Protein AF-A0AAN7DFC3-F1 (afdb_monomer)

Secondary structure (DSSP, 8-state):
---------HHHHHHHHHHHHSPPHHHHHHHHHHHHHT--PPTT--HHHHHHHHHHHHHHTT---HHHHHHHHHHHS-HHHHHHHHHHHHHHTT---TT-SS---

Organism: NCBI:txid708070

Structure (mmCIF, N/CA/C/O backbone):
data_AF-A0AAN7DFC3-F1
#
_entry.id   AF-A0AAN7DFC3-F1
#
loop_
_atom_site.group_PDB
_atom_site.id
_atom_site.type_symbol
_atom_site.label_atom_id
_atom_site.label_alt_id
_atom_site.label_comp_id
_atom_site.label_asym_id
_atom_site.label_entity_id
_atom_site.label_seq_id
_atom_site.pdbx_PDB_ins_code
_atom_site.Cartn_x
_atom_site.Cartn_y
_atom_site.Cartn_z
_atom_site.occupancy
_atom_site.B_iso_or_equiv
_atom_site.auth_seq_id
_atom_site.auth_comp_id
_atom_site.auth_asym_id
_atom_site.auth_atom_id
_atom_site.pdbx_PDB_model_num
ATOM 1 N N . MET A 1 1 ? 34.385 -7.693 -45.971 1.00 35.72 1 MET A N 1
ATOM 2 C CA . MET A 1 1 ? 34.544 -8.301 -44.632 1.00 35.72 1 MET A CA 1
ATOM 3 C C . MET A 1 1 ? 33.182 -8.351 -43.965 1.00 35.72 1 MET A C 1
ATOM 5 O O . MET A 1 1 ? 32.409 -7.416 -44.103 1.00 35.72 1 MET A 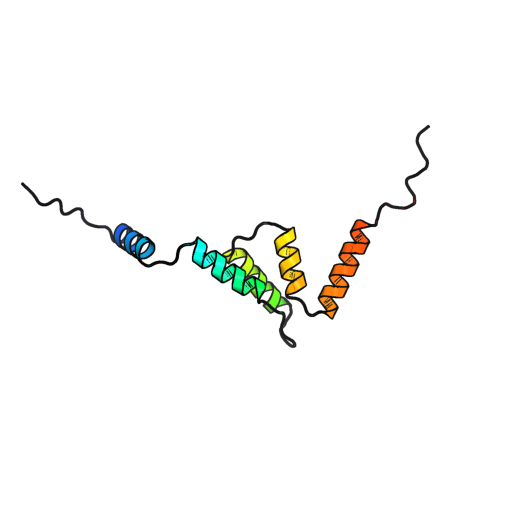O 1
ATOM 9 N N . VAL A 1 2 ? 32.885 -9.503 -43.374 1.00 39.00 2 VAL A N 1
ATOM 10 C CA . VAL A 1 2 ? 31.568 -10.006 -42.963 1.00 39.00 2 VAL A CA 1
ATOM 11 C C . VAL A 1 2 ? 30.851 -9.052 -42.003 1.00 39.00 2 VAL A C 1
ATOM 13 O O . VAL A 1 2 ? 31.413 -8.656 -40.982 1.00 39.00 2 VAL A O 1
ATOM 16 N N . ALA A 1 3 ? 29.600 -8.706 -42.323 1.00 44.16 3 ALA A N 1
ATOM 17 C CA . ALA A 1 3 ? 28.697 -8.031 -41.403 1.00 44.16 3 ALA A CA 1
ATOM 18 C C . ALA A 1 3 ? 28.549 -8.900 -40.147 1.00 44.16 3 ALA A C 1
ATOM 20 O O . ALA A 1 3 ? 28.068 -10.031 -40.228 1.00 44.16 3 ALA A O 1
ATOM 21 N N . LYS A 1 4 ? 28.997 -8.397 -38.991 1.00 49.84 4 LYS A N 1
ATOM 22 C CA . LYS A 1 4 ? 28.788 -9.042 -37.691 1.00 49.84 4 LYS A CA 1
ATOM 23 C C . LYS A 1 4 ? 27.288 -9.040 -37.379 1.00 49.84 4 LYS A C 1
ATOM 25 O O . LYS A 1 4 ? 26.800 -8.176 -36.660 1.00 49.84 4 LYS A O 1
ATOM 30 N N . GLN A 1 5 ? 26.549 -10.004 -37.921 1.00 55.53 5 GLN A N 1
ATOM 31 C CA . GLN A 1 5 ? 25.241 -10.387 -37.403 1.00 55.53 5 GLN A CA 1
ATOM 32 C C . GLN A 1 5 ? 25.474 -11.092 -36.066 1.00 55.53 5 GLN A C 1
ATOM 34 O O . GLN A 1 5 ? 25.510 -12.317 -35.977 1.00 55.53 5 GLN A O 1
ATOM 39 N N . GLY A 1 6 ? 25.685 -10.300 -35.012 1.00 60.34 6 GLY A N 1
ATOM 40 C CA . GLY A 1 6 ? 25.461 -10.787 -33.660 1.00 60.34 6 GLY A CA 1
ATOM 41 C C . GLY A 1 6 ? 23.997 -11.202 -33.589 1.00 60.34 6 GLY A C 1
ATOM 42 O O . GLY A 1 6 ? 23.119 -10.364 -33.792 1.00 60.34 6 GLY A O 1
ATOM 43 N N . ARG A 1 7 ? 23.727 -12.499 -33.406 1.00 65.88 7 ARG A N 1
ATOM 44 C CA . ARG A 1 7 ? 22.374 -13.007 -33.159 1.00 65.88 7 ARG A CA 1
ATOM 45 C C . ARG A 1 7 ? 21.866 -12.338 -31.889 1.00 65.88 7 ARG A C 1
ATOM 47 O O . ARG A 1 7 ? 22.196 -12.786 -30.799 1.00 65.88 7 ARG A O 1
ATOM 54 N N . LEU A 1 8 ? 21.104 -11.262 -32.053 1.00 72.44 8 LEU A N 1
ATOM 55 C CA . LEU A 1 8 ? 20.453 -10.572 -30.955 1.00 72.44 8 LEU A CA 1
ATOM 56 C C . LEU A 1 8 ? 19.519 -11.583 -30.290 1.00 72.44 8 LEU A C 1
ATOM 58 O O . LEU A 1 8 ? 18.575 -12.080 -30.910 1.00 72.44 8 LEU A O 1
ATOM 62 N N . THR A 1 9 ? 19.847 -11.977 -29.067 1.00 84.50 9 THR A N 1
ATOM 63 C CA . THR A 1 9 ? 19.073 -12.986 -28.353 1.00 84.50 9 THR A CA 1
ATOM 64 C C . THR A 1 9 ? 17.740 -12.388 -27.915 1.00 84.50 9 THR A C 1
ATOM 66 O O . THR A 1 9 ? 17.604 -11.185 -27.683 1.00 84.50 9 THR A O 1
ATOM 69 N N . TRP A 1 10 ? 16.725 -13.237 -27.760 1.00 79.12 10 TRP A N 1
ATOM 70 C CA . TRP A 1 10 ? 15.411 -12.797 -27.284 1.00 79.12 10 TRP A CA 1
ATOM 71 C C . TRP A 1 10 ? 15.476 -12.124 -25.901 1.00 79.12 10 TRP A C 1
ATOM 73 O O . TRP A 1 10 ? 14.686 -11.229 -25.607 1.00 79.12 10 TRP A O 1
ATOM 83 N N . SER A 1 11 ? 16.447 -12.517 -25.069 1.00 81.81 11 SER A N 1
ATOM 84 C CA . SER A 1 11 ? 16.718 -11.875 -23.781 1.00 81.81 11 SER A CA 1
ATOM 85 C C . SER A 1 11 ? 17.246 -10.450 -23.957 1.00 81.81 11 SER A C 1
ATOM 87 O O . SER A 1 11 ? 16.725 -9.531 -23.335 1.00 81.81 11 SER A O 1
ATOM 89 N N . GLU A 1 12 ? 18.233 -10.243 -24.833 1.00 81.81 12 GLU A N 1
ATOM 90 C CA . GLU A 1 12 ? 18.798 -8.914 -25.108 1.00 81.81 12 GLU A CA 1
ATOM 91 C C . GLU A 1 12 ? 17.761 -7.972 -25.722 1.00 81.81 12 GLU A C 1
ATOM 93 O O . GLU A 1 12 ? 17.694 -6.805 -25.341 1.00 81.81 12 GLU A O 1
ATOM 98 N N . PHE A 1 13 ? 16.900 -8.483 -26.610 1.00 81.69 13 PHE A N 1
ATOM 99 C CA . PHE A 1 13 ? 15.775 -7.720 -27.147 1.00 81.69 13 PHE A CA 1
ATOM 100 C C . PHE A 1 13 ? 14.815 -7.267 -26.043 1.00 81.69 13 PHE A C 1
ATOM 102 O O . PHE A 1 13 ? 14.503 -6.080 -25.956 1.00 81.69 13 PHE A O 1
ATOM 109 N N . ARG A 1 14 ? 14.369 -8.186 -25.170 1.00 80.38 14 ARG A N 1
ATOM 110 C CA . ARG A 1 14 ? 13.472 -7.833 -24.058 1.00 80.38 14 ARG A CA 1
ATOM 111 C C . ARG A 1 14 ? 14.107 -6.806 -23.131 1.00 80.38 14 ARG A C 1
ATOM 113 O O . ARG A 1 14 ? 13.450 -5.825 -22.800 1.00 80.38 14 ARG A O 1
ATOM 120 N N . THR A 1 15 ? 15.370 -6.992 -22.754 1.00 79.88 15 THR A N 1
ATOM 121 C CA . THR A 1 15 ? 16.094 -6.037 -21.907 1.00 79.88 15 THR A CA 1
ATOM 122 C C . THR A 1 15 ? 16.207 -4.671 -22.581 1.00 79.88 15 THR A C 1
ATOM 124 O O . THR A 1 15 ? 15.961 -3.657 -21.938 1.00 79.88 15 THR A O 1
ATOM 127 N N . ALA A 1 16 ? 16.503 -4.616 -23.883 1.00 81.75 16 ALA A N 1
ATOM 128 C CA . ALA A 1 16 ? 16.570 -3.360 -24.627 1.00 81.75 16 ALA A CA 1
ATOM 129 C C . ALA A 1 16 ? 15.206 -2.654 -24.714 1.00 81.75 16 ALA A C 1
ATOM 131 O O . ALA A 1 16 ? 15.139 -1.434 -24.580 1.00 81.75 16 ALA A O 1
ATOM 132 N N . VAL A 1 17 ? 14.114 -3.403 -24.898 1.00 79.38 17 VAL A N 1
ATOM 133 C CA . VAL A 1 17 ? 12.749 -2.855 -24.917 1.00 79.38 17 VAL A CA 1
ATOM 134 C C . VAL A 1 17 ? 12.336 -2.350 -23.533 1.00 79.38 17 VAL A C 1
ATOM 136 O O . VAL A 1 17 ? 11.822 -1.240 -23.434 1.00 79.38 17 VAL A O 1
ATOM 139 N N . ILE A 1 18 ? 12.604 -3.108 -22.465 1.00 77.44 18 ILE A N 1
ATOM 140 C CA . ILE A 1 18 ? 12.326 -2.690 -21.081 1.00 77.44 18 ILE A CA 1
ATOM 141 C C . ILE A 1 18 ? 13.165 -1.465 -20.708 1.00 77.44 18 ILE A C 1
ATOM 143 O O . ILE A 1 18 ? 12.635 -0.526 -20.136 1.00 77.44 18 ILE A O 1
ATOM 147 N N . ASN A 1 19 ? 14.440 -1.409 -21.083 1.00 76.06 19 ASN A N 1
ATOM 148 C CA . ASN A 1 19 ? 15.277 -0.248 -20.780 1.00 76.06 19 ASN A CA 1
ATOM 149 C C . ASN A 1 19 ? 14.878 1.002 -21.577 1.00 76.06 19 ASN A C 1
ATOM 151 O O . ASN A 1 19 ? 15.070 2.115 -21.099 1.00 76.06 19 ASN A O 1
ATOM 155 N N . LYS A 1 20 ? 14.358 0.835 -22.800 1.00 77.69 20 LYS A N 1
ATOM 156 C CA . LYS A 1 20 ? 13.994 1.957 -23.679 1.00 77.69 20 LYS A CA 1
ATOM 157 C C . LYS A 1 20 ? 12.564 2.463 -23.465 1.00 77.69 20 LYS A C 1
ATOM 159 O O . LYS A 1 20 ? 12.315 3.646 -23.674 1.00 77.69 20 LYS A O 1
ATOM 164 N N . TYR A 1 21 ? 11.638 1.579 -23.097 1.00 74.25 21 TYR A N 1
ATOM 165 C CA . TYR A 1 21 ? 10.202 1.874 -22.997 1.00 74.25 21 TYR A CA 1
ATOM 166 C C . TYR A 1 21 ? 9.560 1.429 -21.680 1.00 74.25 21 TYR A C 1
ATOM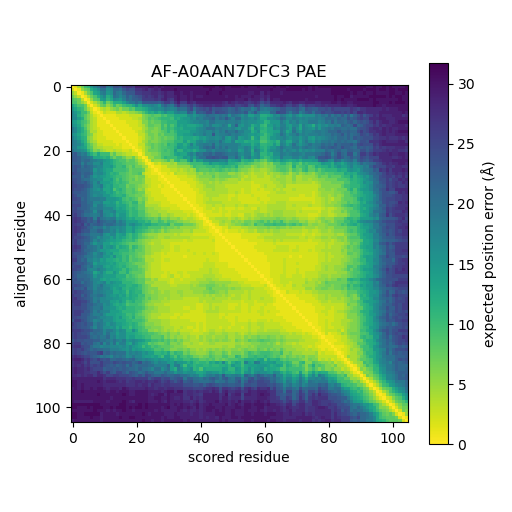 168 O O . TYR A 1 21 ? 8.433 1.826 -21.385 1.00 74.25 21 TYR A O 1
ATOM 176 N N . GLY A 1 22 ? 10.225 0.578 -20.900 1.00 65.62 22 GLY A N 1
ATOM 177 C CA . GLY A 1 22 ? 9.767 0.221 -19.564 1.00 65.62 22 GLY A CA 1
A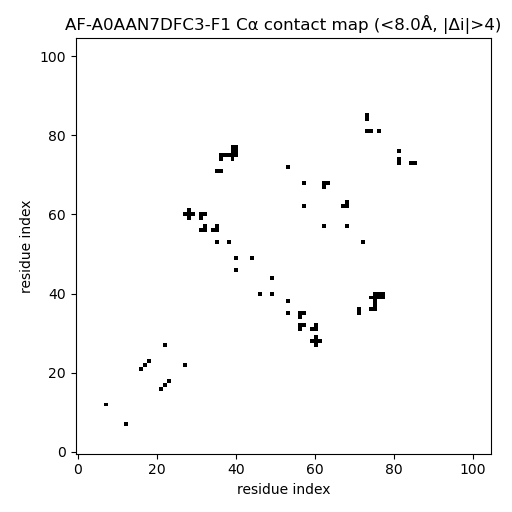TOM 178 C C . GLY A 1 22 ? 9.894 1.421 -18.633 1.00 65.62 22 GLY A C 1
ATOM 179 O O . GLY A 1 22 ? 10.845 2.196 -18.722 1.00 65.62 22 GLY A O 1
ATOM 180 N N . ARG A 1 23 ? 8.917 1.586 -17.736 1.00 65.75 23 ARG A N 1
ATOM 181 C CA . ARG A 1 23 ? 9.039 2.563 -16.648 1.00 65.75 23 ARG A CA 1
ATOM 182 C C . ARG A 1 23 ? 10.258 2.203 -15.808 1.00 65.75 23 ARG A C 1
ATOM 184 O O . ARG A 1 23 ? 10.500 1.017 -15.569 1.00 65.75 23 ARG A O 1
ATOM 191 N N . SER A 1 24 ? 10.997 3.208 -15.350 1.00 72.38 24 SER A N 1
ATOM 192 C CA . SER A 1 24 ? 12.071 2.963 -14.395 1.00 72.38 24 SER A CA 1
ATOM 193 C C . SER A 1 24 ? 11.486 2.244 -13.179 1.00 72.38 24 SER A C 1
ATOM 195 O O . SER A 1 24 ? 10.362 2.527 -12.758 1.00 72.38 24 SER A O 1
ATOM 197 N N . SER A 1 25 ? 12.237 1.319 -12.583 1.00 68.50 25 SER A N 1
ATOM 198 C CA . SER A 1 25 ? 11.851 0.717 -11.300 1.00 68.50 25 SER A CA 1
ATOM 199 C C . SER A 1 25 ? 11.655 1.782 -10.215 1.00 68.50 25 SER A C 1
ATOM 201 O O . SER A 1 25 ? 10.931 1.564 -9.249 1.00 68.50 25 SER A O 1
ATOM 203 N N . ILE A 1 26 ? 12.268 2.955 -10.384 1.00 72.00 26 ILE A N 1
ATOM 204 C CA . ILE A 1 26 ? 12.047 4.138 -9.552 1.00 72.00 26 ILE A CA 1
ATOM 205 C C . ILE A 1 26 ? 10.630 4.681 -9.780 1.00 72.00 26 ILE A C 1
ATOM 207 O O . ILE A 1 26 ? 9.857 4.715 -8.831 1.00 72.00 26 ILE A O 1
ATOM 211 N N . ASP A 1 27 ? 10.241 4.962 -11.029 1.00 78.00 27 ASP A N 1
ATOM 212 C CA . ASP A 1 27 ? 8.897 5.465 -11.364 1.00 78.00 27 ASP A CA 1
ATOM 213 C C . ASP A 1 27 ? 7.786 4.494 -10.937 1.00 78.00 27 ASP A C 1
ATOM 215 O O . ASP A 1 27 ? 6.707 4.907 -10.513 1.00 78.00 27 ASP A O 1
ATOM 219 N N . MET A 1 28 ? 8.029 3.182 -11.053 1.00 80.50 28 MET A N 1
ATOM 220 C CA . MET A 1 28 ? 7.077 2.170 -10.587 1.00 80.50 28 MET A CA 1
ATOM 221 C C . MET A 1 28 ? 6.936 2.191 -9.064 1.00 80.50 28 MET A C 1
ATOM 223 O O . MET A 1 28 ? 5.814 2.164 -8.566 1.00 80.50 28 MET A O 1
ATOM 227 N N . ARG A 1 29 ? 8.048 2.265 -8.323 1.00 83.19 29 ARG A N 1
ATOM 228 C CA . ARG A 1 29 ? 8.018 2.328 -6.854 1.00 83.19 29 ARG A CA 1
ATOM 229 C C . ARG A 1 29 ? 7.383 3.618 -6.354 1.00 83.19 29 ARG A C 1
ATOM 231 O O . ARG A 1 29 ? 6.604 3.559 -5.408 1.00 83.19 29 ARG A O 1
ATOM 238 N N . ASP A 1 30 ? 7.645 4.744 -7.009 1.00 83.50 30 ASP A N 1
ATOM 239 C CA . ASP A 1 30 ? 7.016 6.022 -6.671 1.00 83.50 30 ASP A CA 1
ATOM 240 C C . ASP A 1 30 ? 5.504 5.976 -6.925 1.00 83.50 30 ASP A C 1
ATOM 242 O O . ASP A 1 30 ? 4.724 6.349 -6.050 1.00 83.50 30 ASP A O 1
ATOM 246 N N . ALA A 1 31 ? 5.061 5.396 -8.046 1.00 85.94 31 ALA A N 1
ATOM 247 C CA . ALA A 1 31 ? 3.636 5.201 -8.313 1.00 85.94 31 ALA A CA 1
ATOM 248 C C . ALA A 1 31 ? 2.952 4.290 -7.274 1.00 85.94 31 ALA A C 1
ATOM 250 O O . ALA A 1 31 ? 1.829 4.565 -6.850 1.00 85.94 31 ALA A O 1
ATOM 251 N N . VAL A 1 32 ? 3.614 3.213 -6.841 1.00 88.88 32 VAL A N 1
ATOM 252 C CA . VAL A 1 32 ? 3.084 2.329 -5.789 1.00 88.88 32 VAL A CA 1
ATOM 253 C C . VAL A 1 32 ? 3.073 3.042 -4.435 1.00 88.88 32 VAL A C 1
ATOM 255 O O . VAL A 1 32 ? 2.112 2.903 -3.679 1.00 88.88 32 VAL A O 1
ATOM 258 N N . ARG A 1 33 ? 4.095 3.850 -4.128 1.00 87.75 33 ARG A N 1
ATOM 259 C CA . ARG A 1 33 ? 4.129 4.671 -2.912 1.00 87.75 33 ARG A CA 1
ATOM 260 C C . ARG A 1 33 ? 2.973 5.668 -2.888 1.00 87.75 33 ARG A C 1
ATOM 262 O O . ARG A 1 33 ? 2.302 5.773 -1.865 1.00 87.75 33 ARG A O 1
ATOM 269 N N . GLU A 1 34 ? 2.676 6.328 -4.006 1.00 89.06 34 GLU A N 1
ATOM 270 C CA . GLU A 1 34 ? 1.499 7.197 -4.117 1.00 89.06 34 GLU A CA 1
ATOM 271 C C . GLU A 1 34 ? 0.186 6.438 -3.872 1.00 89.06 34 GLU A C 1
ATOM 273 O O . GLU A 1 34 ? -0.725 6.964 -3.230 1.00 89.06 34 GLU A O 1
ATOM 278 N N . GLN A 1 35 ? 0.071 5.199 -4.360 1.00 89.31 35 GLN A N 1
ATOM 279 C CA . GLN A 1 35 ? -1.105 4.362 -4.104 1.00 89.31 35 GLN A CA 1
ATOM 280 C C . GLN A 1 35 ? -1.222 3.978 -2.628 1.00 89.31 35 GLN A C 1
ATOM 282 O O . GLN A 1 35 ? -2.313 4.058 -2.067 1.00 89.31 35 GLN A O 1
ATOM 287 N N . LEU A 1 36 ? -0.108 3.617 -1.987 1.00 89.56 36 LEU A N 1
ATOM 288 C CA . LEU A 1 36 ? -0.064 3.321 -0.557 1.00 89.56 36 LEU A CA 1
ATOM 289 C C . LEU A 1 36 ? -0.462 4.547 0.279 1.00 89.56 36 LEU A C 1
ATOM 291 O O . LEU A 1 36 ? -1.207 4.424 1.245 1.00 89.56 36 LEU A O 1
ATOM 295 N N . GLU A 1 37 ? -0.025 5.743 -0.118 1.00 87.12 37 GLU A N 1
ATOM 296 C CA . GLU A 1 37 ? -0.343 7.001 0.567 1.00 87.12 37 GLU A CA 1
ATOM 297 C C . GLU A 1 37 ? -1.807 7.423 0.494 1.00 87.12 37 GLU A C 1
ATOM 299 O O . GLU A 1 37 ? -2.265 8.188 1.354 1.00 87.12 37 GLU A O 1
ATOM 304 N N . ARG A 1 38 ? -2.503 6.958 -0.545 1.00 89.62 38 ARG A N 1
ATOM 305 C CA . ARG A 1 38 ? -3.929 7.186 -0.789 1.00 89.62 38 ARG A CA 1
ATOM 306 C C . ARG A 1 38 ? -4.794 6.021 -0.318 1.00 89.62 38 ARG A C 1
ATOM 308 O O . ARG A 1 38 ? -6.015 6.108 -0.435 1.00 89.62 38 ARG A O 1
ATOM 315 N N . LEU A 1 39 ? -4.192 4.940 0.180 1.00 90.75 39 LEU A N 1
ATOM 316 C CA . LEU A 1 39 ? -4.939 3.804 0.689 1.00 90.75 39 LEU A CA 1
ATOM 317 C C . LEU A 1 39 ? -5.738 4.247 1.915 1.00 90.75 39 LEU A C 1
ATOM 319 O O . LEU A 1 39 ? -5.192 4.825 2.852 1.00 90.75 39 LEU A O 1
ATOM 323 N N . VAL A 1 40 ? -7.036 3.964 1.900 1.00 89.81 40 VAL A N 1
ATOM 324 C CA . VAL A 1 40 ? -7.945 4.221 3.014 1.00 89.81 40 VAL A CA 1
ATOM 325 C C . VAL A 1 40 ? -8.806 2.984 3.189 1.00 89.81 40 VAL A C 1
ATOM 327 O O . VAL A 1 40 ? -9.360 2.471 2.216 1.00 89.81 40 VAL A O 1
ATOM 330 N N . HIS A 1 41 ? -8.917 2.512 4.424 1.00 88.94 41 HIS A N 1
ATOM 331 C CA . HIS A 1 41 ? -9.817 1.433 4.793 1.00 88.94 41 HIS A CA 1
ATOM 332 C C . HIS A 1 41 ? -11.263 1.871 4.555 1.00 88.94 41 HIS A C 1
ATOM 334 O O . HIS A 1 41 ? -11.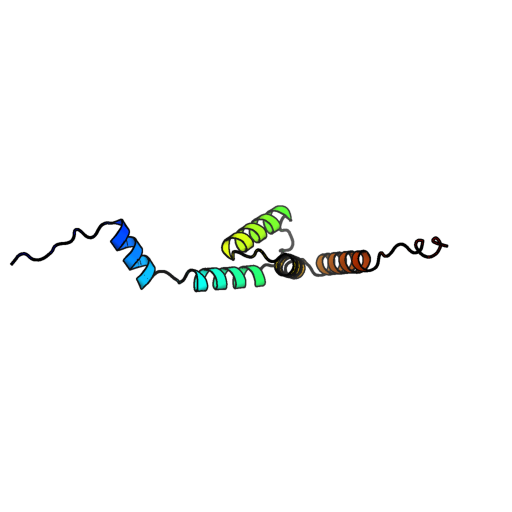751 2.814 5.189 1.00 88.94 41 HIS A O 1
ATOM 340 N N . GLN A 1 42 ? -11.966 1.186 3.655 1.00 86.44 42 GLN A N 1
ATOM 341 C CA . GLN A 1 42 ? -13.333 1.568 3.314 1.00 86.44 42 GLN A CA 1
ATOM 342 C C . GLN A 1 42 ? -14.349 1.037 4.328 1.00 86.44 42 GLN A C 1
ATOM 344 O O . GLN A 1 42 ? -14.191 -0.029 4.922 1.00 86.44 42 GLN A O 1
ATOM 349 N N . GLN A 1 43 ? -15.427 1.791 4.540 1.00 80.12 43 GLN A N 1
ATOM 350 C CA . GLN A 1 43 ? -16.504 1.363 5.425 1.00 80.12 43 GLN A CA 1
ATOM 351 C C . GLN A 1 43 ? -17.220 0.149 4.810 1.00 80.12 43 GLN A C 1
ATOM 353 O O . GLN A 1 43 ? -17.737 0.229 3.699 1.00 80.12 43 GLN A O 1
ATOM 358 N N . GLY A 1 44 ? -17.222 -0.981 5.522 1.00 82.00 44 GLY A N 1
ATOM 359 C CA . GLY A 1 44 ? -17.762 -2.257 5.033 1.00 82.00 44 GLY A CA 1
ATOM 360 C C . GLY A 1 44 ? -16.735 -3.179 4.364 1.00 82.00 44 GLY A C 1
ATOM 361 O O . GLY A 1 44 ? -17.068 -4.323 4.061 1.00 82.00 44 GLY A O 1
ATOM 362 N N . GLU A 1 45 ? -15.491 -2.731 4.175 1.00 88.44 45 GLU A N 1
ATOM 363 C CA . GLU A 1 45 ? -14.384 -3.609 3.793 1.00 88.44 45 GLU A CA 1
ATOM 364 C C . GLU A 1 45 ? -13.988 -4.503 4.975 1.00 88.44 45 GLU A C 1
ATOM 366 O O . GLU A 1 45 ? -13.922 -4.061 6.124 1.00 88.44 45 GLU A O 1
ATOM 371 N N . ALA A 1 46 ? -13.723 -5.783 4.703 1.00 89.62 46 ALA A N 1
ATOM 372 C CA . ALA A 1 46 ? -13.194 -6.671 5.725 1.00 89.62 46 ALA A CA 1
ATOM 373 C C . ALA A 1 46 ? -11.741 -6.289 6.032 1.00 89.62 46 ALA A C 1
ATOM 375 O O . ALA A 1 46 ? -10.910 -6.210 5.128 1.00 89.62 46 ALA A O 1
ATOM 376 N N . PHE A 1 47 ? -11.408 -6.144 7.314 1.00 86.75 47 PHE A N 1
ATOM 377 C CA . PHE A 1 47 ? -10.081 -5.688 7.731 1.00 86.75 47 PHE A CA 1
ATOM 378 C C . PHE A 1 47 ? -8.930 -6.534 7.157 1.00 86.75 47 PHE A C 1
ATOM 380 O O . PHE A 1 47 ? -7.917 -5.988 6.732 1.00 86.75 47 PHE A O 1
ATOM 387 N N . ASN A 1 48 ? -9.102 -7.856 7.060 1.00 90.81 48 ASN A N 1
ATOM 388 C CA . ASN A 1 48 ? -8.095 -8.737 6.455 1.00 90.81 48 ASN A CA 1
ATOM 389 C C . ASN A 1 48 ? -7.825 -8.385 4.984 1.00 90.81 48 ASN A C 1
ATOM 391 O O . ASN A 1 48 ? -6.673 -8.345 4.573 1.00 90.81 48 ASN A O 1
ATOM 395 N N . GLN A 1 49 ? -8.864 -8.047 4.212 1.00 91.69 49 GLN A N 1
ATOM 396 C CA . GLN A 1 49 ? -8.705 -7.645 2.810 1.00 91.69 49 GLN A CA 1
ATOM 397 C C . GLN A 1 49 ? -7.934 -6.327 2.691 1.00 91.69 49 GLN A C 1
ATOM 399 O O . GLN A 1 49 ? -7.096 -6.177 1.802 1.00 91.69 49 GLN A O 1
ATOM 404 N N . PHE A 1 50 ? -8.189 -5.384 3.598 1.00 91.88 50 PHE A N 1
ATOM 405 C CA . PHE A 1 50 ? -7.423 -4.144 3.682 1.00 91.88 50 PHE A CA 1
ATOM 406 C C . PHE A 1 50 ? -5.945 -4.411 4.008 1.00 91.88 50 PHE A C 1
ATOM 408 O O . PHE A 1 50 ? -5.058 -3.881 3.336 1.00 91.88 50 PHE A O 1
ATOM 415 N N . VAL A 1 51 ? -5.669 -5.261 5.004 1.00 91.06 51 VAL A N 1
ATOM 416 C CA . VAL A 1 51 ? -4.299 -5.622 5.400 1.00 91.06 51 VAL A CA 1
ATOM 417 C C . VAL A 1 51 ? -3.558 -6.307 4.253 1.00 91.06 51 VAL A C 1
ATOM 419 O O . VAL A 1 51 ? -2.410 -5.951 3.985 1.00 91.06 51 VAL A O 1
ATOM 422 N N . ASP A 1 52 ? -4.208 -7.221 3.534 1.00 93.44 52 ASP A N 1
ATOM 423 C CA . ASP A 1 52 ? -3.616 -7.898 2.377 1.00 93.44 52 ASP A CA 1
ATOM 424 C C . ASP A 1 52 ? -3.223 -6.893 1.282 1.00 93.44 52 ASP A C 1
ATOM 426 O O . ASP A 1 52 ? -2.094 -6.921 0.783 1.00 93.44 52 ASP A O 1
ATOM 430 N N . LYS A 1 53 ? -4.111 -5.940 0.955 1.00 92.56 53 LYS A N 1
ATOM 431 C CA . LYS A 1 53 ? -3.823 -4.858 -0.007 1.00 92.56 53 LYS A CA 1
ATOM 432 C C . LYS A 1 53 ? -2.658 -3.985 0.453 1.00 92.56 53 LYS A C 1
ATOM 434 O O . LYS A 1 53 ? -1.765 -3.676 -0.337 1.00 92.56 53 LYS A O 1
ATOM 439 N N . PHE A 1 54 ? -2.640 -3.610 1.731 1.00 92.94 54 PHE A N 1
ATOM 440 C CA . PHE A 1 54 ? -1.562 -2.813 2.310 1.00 92.94 54 PHE A CA 1
ATOM 441 C C . PHE A 1 54 ? -0.212 -3.540 2.222 1.00 92.94 54 PHE A C 1
ATOM 443 O O . PHE A 1 54 ? 0.782 -2.947 1.801 1.00 92.94 54 PHE A O 1
ATOM 450 N N . GLN A 1 55 ? -0.164 -4.833 2.559 1.00 91.00 55 GLN A N 1
ATOM 451 C CA . GLN A 1 55 ? 1.060 -5.635 2.473 1.00 91.00 55 GLN A CA 1
ATOM 452 C C . GLN A 1 55 ? 1.553 -5.790 1.032 1.00 91.00 55 GLN A C 1
ATOM 454 O O . GLN A 1 55 ? 2.753 -5.669 0.780 1.00 91.00 55 GLN A O 1
ATOM 459 N N . GLN A 1 56 ? 0.647 -6.011 0.077 1.00 92.69 56 GLN A N 1
ATOM 460 C CA . GLN A 1 56 ? 1.000 -6.084 -1.341 1.00 92.69 56 GLN A CA 1
ATOM 461 C C . GLN A 1 56 ? 1.644 -4.783 -1.833 1.00 92.69 56 GLN A C 1
ATOM 463 O O . GLN A 1 56 ? 2.716 -4.826 -2.440 1.00 92.69 56 GLN A O 1
ATOM 468 N N . LEU A 1 57 ? 1.041 -3.632 -1.519 1.00 91.31 57 LEU A N 1
ATOM 469 C CA . LEU A 1 57 ? 1.572 -2.319 -1.894 1.00 91.31 57 LEU A CA 1
ATOM 470 C C . LEU A 1 57 ? 2.907 -2.018 -1.198 1.00 91.31 57 LEU A C 1
ATOM 472 O O . LEU A 1 57 ? 3.841 -1.549 -1.844 1.00 91.31 57 LEU A O 1
ATOM 476 N N . ARG A 1 58 ? 3.047 -2.351 0.092 1.00 90.50 58 ARG A N 1
ATOM 477 C CA . ARG A 1 58 ? 4.320 -2.229 0.823 1.00 90.50 58 ARG A CA 1
ATOM 478 C C . ARG A 1 58 ? 5.439 -3.007 0.129 1.00 90.50 58 ARG A C 1
ATOM 480 O O . ARG A 1 58 ? 6.528 -2.466 -0.053 1.00 90.50 58 ARG A O 1
ATOM 487 N N . ASN A 1 59 ? 5.174 -4.260 -0.242 1.00 90.31 59 ASN A N 1
ATOM 488 C CA . ASN A 1 59 ? 6.164 -5.129 -0.876 1.00 90.31 59 ASN A CA 1
ATOM 489 C C . ASN A 1 59 ? 6.574 -4.596 -2.253 1.00 90.31 59 ASN A C 1
ATOM 491 O O . ASN A 1 59 ? 7.756 -4.591 -2.578 1.00 90.31 59 ASN A O 1
ATOM 495 N N . GLN A 1 60 ? 5.617 -4.095 -3.035 1.00 88.38 60 GLN A N 1
ATOM 496 C CA . GLN A 1 60 ? 5.879 -3.497 -4.346 1.00 88.38 60 GLN A CA 1
ATOM 497 C C . GLN A 1 60 ? 6.626 -2.153 -4.260 1.00 88.38 60 GLN A C 1
ATOM 499 O O . GLN A 1 60 ? 7.417 -1.840 -5.145 1.00 88.38 60 GLN A O 1
ATOM 504 N N . ALA A 1 61 ? 6.410 -1.373 -3.196 1.00 87.56 61 ALA A N 1
ATOM 505 C CA . ALA A 1 61 ? 7.142 -0.133 -2.927 1.00 87.56 61 ALA A CA 1
ATOM 506 C C . ALA A 1 61 ? 8.498 -0.361 -2.230 1.00 87.56 61 ALA A C 1
ATOM 508 O O . ALA A 1 61 ? 9.220 0.605 -1.981 1.00 87.56 61 ALA A O 1
ATOM 509 N N . GLU A 1 62 ? 8.834 -1.615 -1.898 1.00 87.25 62 GLU A N 1
ATOM 510 C CA . GLU A 1 62 ? 10.056 -2.021 -1.190 1.00 87.25 62 GLU A CA 1
ATOM 511 C C . GLU A 1 62 ? 10.283 -1.273 0.140 1.00 87.25 62 GLU A C 1
ATOM 513 O O . GLU A 1 62 ? 11.416 -0.995 0.538 1.00 87.25 62 GLU A O 1
ATOM 518 N N . ILE A 1 63 ? 9.206 -0.934 0.859 1.00 86.06 63 ILE A N 1
ATOM 519 C CA . ILE A 1 63 ? 9.308 -0.188 2.121 1.00 86.06 63 ILE A CA 1
ATOM 520 C C . ILE A 1 63 ? 9.679 -1.148 3.257 1.00 86.06 63 ILE A C 1
ATOM 522 O O . ILE A 1 63 ? 8.892 -2.014 3.658 1.00 86.06 63 ILE A O 1
ATOM 526 N N . GLN A 1 64 ? 10.886 -0.962 3.790 1.00 87.25 64 GLN A N 1
ATOM 527 C CA . GLN A 1 64 ? 11.421 -1.739 4.914 1.00 87.25 64 GLN A CA 1
ATOM 528 C C . GLN A 1 64 ? 11.436 -0.962 6.234 1.00 87.25 64 GLN A 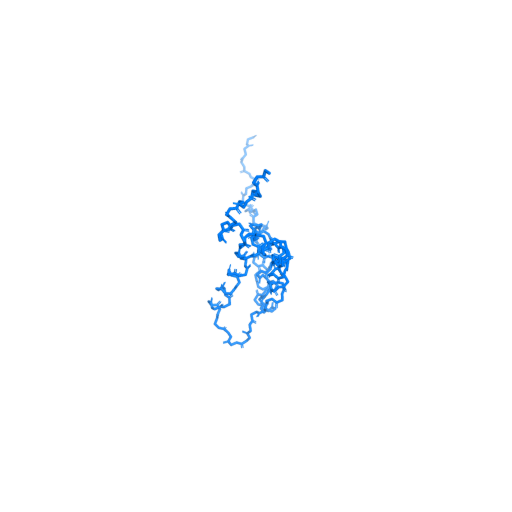C 1
ATOM 530 O O . GLN A 1 64 ? 11.464 -1.587 7.289 1.00 87.25 64 GLN A O 1
ATOM 535 N N . ASP A 1 65 ? 11.390 0.371 6.179 1.00 87.69 65 ASP A N 1
ATOM 536 C CA . ASP A 1 65 ? 11.419 1.228 7.364 1.00 87.69 65 ASP A CA 1
ATOM 537 C C . ASP A 1 65 ? 10.138 1.077 8.197 1.00 87.69 65 ASP A C 1
ATOM 539 O O . ASP A 1 65 ? 9.029 1.328 7.715 1.00 87.69 65 ASP A O 1
ATOM 543 N N . GLU A 1 66 ? 10.301 0.637 9.443 1.00 85.06 66 GLU A N 1
ATOM 544 C CA . GLU A 1 66 ? 9.193 0.291 10.335 1.00 85.06 66 GLU A CA 1
ATOM 545 C C . GLU A 1 66 ? 8.352 1.517 10.710 1.00 85.06 66 GLU A C 1
ATOM 547 O O . GLU A 1 66 ? 7.121 1.457 10.663 1.00 85.06 66 GLU A O 1
ATOM 552 N N . ASP A 1 67 ? 8.993 2.659 10.969 1.00 84.38 67 ASP A N 1
ATOM 553 C CA . ASP A 1 67 ? 8.307 3.910 11.301 1.00 84.38 67 ASP A CA 1
ATOM 554 C C . ASP A 1 67 ? 7.449 4.418 10.132 1.00 84.38 67 ASP A C 1
ATOM 556 O O . ASP A 1 67 ? 6.314 4.872 10.328 1.00 84.38 67 ASP A O 1
ATOM 560 N N . CYS A 1 68 ? 7.947 4.302 8.899 1.00 85.12 68 CYS A N 1
ATOM 561 C CA . CYS A 1 68 ? 7.191 4.618 7.691 1.00 85.12 68 CYS A CA 1
ATOM 562 C C . CYS A 1 68 ? 5.984 3.692 7.537 1.00 85.12 68 CYS A C 1
ATOM 564 O O . CYS A 1 68 ? 4.878 4.166 7.271 1.00 85.12 68 CYS A O 1
ATOM 566 N N . ILE A 1 69 ? 6.166 2.385 7.745 1.00 88.81 69 ILE A N 1
ATOM 567 C CA . ILE A 1 69 ? 5.084 1.396 7.651 1.00 88.81 69 ILE A CA 1
ATOM 568 C C . ILE A 1 69 ? 3.978 1.715 8.659 1.00 88.81 69 ILE A C 1
ATOM 570 O O . ILE A 1 69 ? 2.807 1.787 8.281 1.00 88.81 69 ILE A O 1
ATOM 574 N N . VAL A 1 70 ? 4.339 1.953 9.922 1.00 87.88 70 VAL A N 1
ATOM 575 C CA . VAL A 1 70 ? 3.379 2.292 10.982 1.00 87.88 70 VAL A CA 1
ATOM 576 C C . VAL A 1 70 ? 2.657 3.598 10.656 1.00 87.88 70 VAL A C 1
ATOM 578 O O . VAL A 1 70 ? 1.434 3.677 10.787 1.00 87.88 70 VAL A O 1
ATOM 581 N N . ARG A 1 71 ? 3.379 4.616 10.172 1.00 88.38 71 ARG A N 1
ATOM 582 C CA . ARG A 1 71 ? 2.782 5.895 9.767 1.00 88.38 71 ARG A CA 1
ATOM 583 C C . ARG A 1 71 ? 1.764 5.721 8.639 1.00 88.38 71 ARG A C 1
ATOM 585 O O . ARG A 1 71 ? 0.673 6.285 8.733 1.00 88.38 71 ARG A O 1
ATOM 592 N N . TYR A 1 72 ? 2.097 4.957 7.598 1.00 89.31 72 TYR A N 1
ATOM 593 C CA . TYR A 1 72 ? 1.185 4.699 6.481 1.00 89.31 72 TYR A CA 1
ATOM 594 C C . TYR A 1 72 ? -0.039 3.900 6.922 1.00 89.31 72 TYR A C 1
ATOM 596 O O . TYR A 1 72 ? -1.156 4.253 6.551 1.00 89.31 72 TYR A O 1
ATOM 604 N N . LEU A 1 73 ? 0.152 2.892 7.775 1.00 89.12 73 LEU A N 1
ATOM 605 C CA . LEU A 1 73 ? -0.947 2.099 8.311 1.00 89.12 73 LEU A CA 1
ATOM 606 C C . LEU A 1 73 ? -1.919 2.971 9.115 1.00 89.12 73 LEU A C 1
ATOM 608 O O . LEU A 1 73 ? -3.110 2.970 8.831 1.00 89.12 73 LEU A O 1
ATOM 612 N N . ILE A 1 74 ? -1.421 3.770 10.066 1.00 88.38 74 ILE A N 1
ATOM 613 C CA . ILE A 1 74 ? -2.266 4.647 10.896 1.00 88.38 74 ILE A CA 1
ATOM 614 C C . ILE A 1 74 ? -3.020 5.668 10.039 1.00 88.38 74 ILE A C 1
ATOM 616 O O . ILE A 1 74 ? -4.177 5.962 10.327 1.00 88.38 74 ILE A O 1
ATOM 620 N N . LYS A 1 75 ? -2.383 6.214 8.996 1.00 88.81 75 LYS A N 1
ATOM 621 C CA . LYS A 1 75 ? -3.013 7.180 8.083 1.00 88.81 75 LYS A CA 1
ATOM 622 C C . LYS A 1 75 ? -4.142 6.554 7.257 1.00 88.81 75 LYS A C 1
ATOM 624 O O . LYS A 1 75 ? -5.099 7.247 6.934 1.00 88.81 75 LYS A O 1
ATOM 629 N N . ALA A 1 76 ? -4.019 5.273 6.921 1.00 89.62 76 ALA A N 1
ATOM 630 C CA . ALA A 1 76 ? -4.996 4.545 6.123 1.00 89.62 76 ALA A CA 1
ATOM 631 C C . ALA A 1 76 ? -6.203 4.043 6.940 1.00 89.62 76 ALA A C 1
ATOM 633 O O . ALA A 1 76 ? -7.220 3.667 6.359 1.00 89.62 76 ALA A O 1
ATOM 634 N N . LEU A 1 77 ? -6.112 4.025 8.274 1.00 88.56 77 LEU A N 1
ATOM 635 C CA . LEU A 1 77 ? -7.214 3.620 9.147 1.00 88.56 77 LEU A CA 1
ATOM 636 C C . LEU A 1 77 ? -8.286 4.719 9.278 1.00 88.56 77 LEU A C 1
ATOM 638 O O . LEU A 1 77 ? -7.970 5.906 9.184 1.00 88.56 77 LEU A O 1
ATOM 642 N N . PRO A 1 78 ? -9.545 4.348 9.582 1.00 85.88 78 PRO A N 1
ATOM 643 C CA . PRO A 1 78 ? -10.572 5.304 9.983 1.00 85.88 78 PRO A CA 1
ATOM 644 C C . PRO A 1 78 ? -10.131 6.092 11.220 1.00 85.88 78 PRO A C 1
ATOM 646 O O . PRO A 1 78 ? -9.441 5.554 12.090 1.00 85.88 78 PRO A O 1
ATOM 649 N N . GLU A 1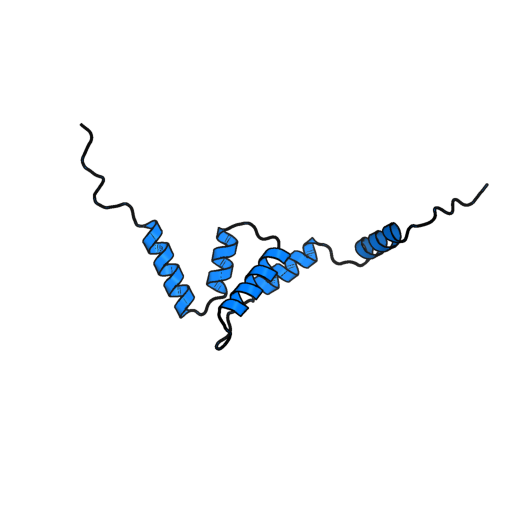 79 ? -10.566 7.347 11.326 1.00 82.50 79 GLU A N 1
ATOM 650 C CA . GLU A 1 79 ? -10.107 8.287 12.356 1.00 82.50 79 GLU A CA 1
ATOM 651 C C . GLU A 1 79 ? -10.248 7.742 13.787 1.00 82.50 79 GLU A C 1
ATOM 653 O O . GLU A 1 79 ? -9.323 7.868 14.589 1.00 82.50 79 GLU A O 1
ATOM 658 N N . GLU A 1 80 ? -11.359 7.070 14.094 1.00 81.06 80 GLU A N 1
ATOM 659 C CA . GLU A 1 80 ? -11.606 6.466 15.409 1.00 81.06 80 GLU A CA 1
ATOM 660 C C . GLU A 1 80 ? -10.537 5.427 15.782 1.00 81.06 80 GLU A C 1
ATOM 662 O O . GLU A 1 80 ? -9.967 5.471 16.877 1.00 81.06 80 GLU A O 1
ATOM 667 N N . LEU A 1 81 ? -10.207 4.531 14.846 1.00 82.19 81 LEU A N 1
ATOM 668 C CA . LEU A 1 81 ? -9.186 3.502 15.042 1.00 82.19 81 LEU A CA 1
ATOM 669 C C . LEU A 1 81 ? -7.787 4.117 15.071 1.00 82.19 81 LEU A C 1
ATOM 671 O O . LEU A 1 81 ? -6.992 3.791 15.950 1.00 82.19 81 LEU A O 1
ATOM 675 N N . ALA A 1 82 ? -7.502 5.063 14.173 1.00 84.31 82 ALA A N 1
ATOM 676 C CA . ALA A 1 82 ? -6.229 5.772 14.140 1.00 84.31 82 ALA A CA 1
ATOM 677 C C . ALA A 1 82 ? -5.953 6.507 15.464 1.00 84.31 82 ALA A C 1
ATOM 679 O O . ALA A 1 82 ? -4.831 6.475 15.976 1.00 84.31 82 ALA A O 1
ATOM 680 N N . ASN A 1 83 ? -6.971 7.145 16.045 1.00 81.81 83 ASN A N 1
ATOM 681 C CA . ASN A 1 83 ? -6.868 7.848 17.320 1.00 81.81 83 ASN A CA 1
ATOM 682 C C . ASN A 1 83 ? -6.648 6.881 18.487 1.00 81.81 83 ASN A C 1
ATOM 684 O O . ASN A 1 83 ? -5.777 7.134 19.323 1.00 81.81 83 ASN A O 1
ATOM 688 N N . TYR A 1 84 ? -7.348 5.744 18.506 1.00 80.44 84 TYR A N 1
ATOM 689 C CA . TYR A 1 84 ? -7.114 4.692 19.496 1.00 80.44 84 TYR A CA 1
ATOM 690 C C . TYR A 1 84 ? -5.676 4.150 19.430 1.00 80.44 84 TYR A C 1
ATOM 692 O O . TYR A 1 84 ? -4.983 4.068 20.449 1.00 80.44 84 TYR A O 1
ATOM 700 N N . THR A 1 85 ? -5.175 3.851 18.227 1.00 78.44 85 THR A N 1
ATOM 701 C CA . THR A 1 85 ? -3.809 3.349 18.035 1.00 78.44 85 THR A CA 1
ATOM 702 C C . THR A 1 85 ? -2.766 4.381 18.466 1.00 78.44 85 THR A C 1
ATOM 704 O O . THR A 1 85 ? -1.868 4.045 19.240 1.00 78.44 85 THR A O 1
ATOM 707 N N . LYS A 1 86 ? -2.909 5.656 18.072 1.00 73.38 86 LYS A N 1
ATOM 708 C CA . LYS A 1 86 ? -2.026 6.749 18.531 1.00 73.38 86 LYS A CA 1
ATOM 709 C C . LYS A 1 86 ? -1.997 6.861 20.056 1.00 73.38 86 LYS A C 1
ATOM 711 O O . LYS A 1 86 ? -0.928 7.046 20.639 1.00 73.38 86 LYS A O 1
ATOM 716 N N . PHE A 1 87 ? -3.154 6.724 20.702 1.00 60.22 87 PHE A N 1
ATOM 717 C CA . PHE A 1 87 ? -3.259 6.764 22.156 1.00 60.22 87 PHE A CA 1
ATOM 718 C C . PHE A 1 87 ? -2.489 5.604 22.801 1.00 60.22 87 PHE A C 1
ATOM 720 O O . PHE A 1 87 ? -1.663 5.827 23.685 1.00 60.22 87 PHE A O 1
ATOM 727 N N . SER A 1 88 ? -2.671 4.378 22.303 1.00 61.84 88 SER A N 1
ATOM 728 C CA . SER A 1 88 ? -1.976 3.190 22.816 1.00 61.84 88 SER A CA 1
ATOM 729 C C . SER A 1 88 ? -0.446 3.280 22.671 1.00 61.84 88 SER A C 1
ATOM 731 O O . SER A 1 88 ? 0.283 3.014 23.630 1.00 61.84 88 SER A O 1
ATOM 733 N N . LEU A 1 89 ? 0.048 3.773 21.531 1.00 62.59 89 LEU A N 1
ATOM 734 C CA . LEU A 1 89 ? 1.479 3.964 21.274 1.00 62.59 89 LEU A CA 1
ATOM 735 C C . LEU A 1 89 ? 2.095 5.015 22.215 1.00 62.59 89 LEU A C 1
ATOM 737 O O . LEU A 1 89 ? 3.171 4.794 22.770 1.00 62.59 89 LEU A O 1
ATOM 741 N N . ASN A 1 90 ? 1.383 6.116 22.477 1.00 58.94 90 ASN A N 1
ATOM 742 C CA . ASN A 1 90 ? 1.819 7.160 23.413 1.00 58.94 90 ASN A CA 1
ATOM 743 C C . ASN A 1 90 ? 1.803 6.691 24.883 1.00 58.94 90 ASN A C 1
ATOM 745 O O . ASN A 1 90 ? 2.582 7.160 25.710 1.00 58.94 90 ASN A O 1
ATOM 749 N N . THR A 1 91 ? 0.926 5.749 25.241 1.00 57.00 91 THR A N 1
ATOM 750 C CA . THR A 1 91 ? 0.924 5.178 26.599 1.00 57.00 91 THR A CA 1
ATOM 751 C C . THR A 1 91 ? 2.057 4.179 26.828 1.00 57.00 91 THR A C 1
ATOM 753 O O . THR A 1 91 ? 2.551 4.085 27.952 1.00 57.00 91 THR A O 1
ATOM 756 N N . ASN A 1 92 ? 2.518 3.478 25.787 1.00 51.34 92 ASN A N 1
ATOM 757 C CA . ASN A 1 92 ? 3.646 2.547 25.887 1.00 51.34 92 ASN A CA 1
ATOM 758 C C . ASN A 1 92 ? 4.996 3.265 26.004 1.00 51.34 92 ASN A C 1
ATOM 760 O O . ASN A 1 92 ? 5.856 2.809 26.754 1.00 51.34 92 ASN A O 1
ATOM 764 N N . SER A 1 93 ? 5.167 4.425 25.364 1.00 52.56 93 SER A N 1
ATOM 765 C CA . SER A 1 93 ? 6.390 5.233 25.499 1.00 52.56 93 SER A CA 1
ATOM 766 C C . SER A 1 93 ? 6.555 5.878 26.884 1.00 52.56 93 SER A C 1
ATOM 768 O O . SER A 1 93 ? 7.660 6.273 27.254 1.00 52.56 93 SER A O 1
ATOM 770 N N . LYS A 1 94 ? 5.482 5.953 27.688 1.00 52.66 94 LYS A N 1
ATOM 771 C CA . LYS A 1 94 ? 5.491 6.538 29.042 1.00 52.66 94 LYS A CA 1
ATOM 772 C C . LYS A 1 94 ? 5.631 5.531 30.185 1.00 52.66 94 LYS A C 1
ATOM 774 O O . LYS A 1 94 ? 5.663 5.940 31.344 1.00 52.66 94 LYS A O 1
ATOM 779 N N . ARG A 1 95 ? 5.759 4.228 29.916 1.00 47.12 95 ARG A N 1
ATOM 780 C CA . ARG A 1 95 ? 5.946 3.226 30.979 1.00 47.12 95 ARG A CA 1
ATOM 781 C C . ARG A 1 95 ? 7.422 3.068 31.355 1.00 47.12 95 ARG A C 1
ATOM 783 O O . ARG A 1 95 ? 8.034 2.045 31.074 1.00 47.12 95 ARG A O 1
ATOM 790 N N . LYS A 1 96 ? 7.976 4.042 32.087 1.00 47.38 96 LYS A N 1
ATOM 791 C CA . LYS A 1 96 ? 8.937 3.690 33.147 1.00 47.38 96 LYS A CA 1
ATOM 792 C C . LYS A 1 96 ? 8.110 3.252 34.362 1.00 47.38 96 LYS A C 1
ATOM 794 O O . LYS A 1 96 ? 7.252 4.025 34.790 1.00 47.38 96 LYS A O 1
ATOM 799 N N . PRO A 1 97 ? 8.301 2.035 34.900 1.00 46.22 97 PRO A N 1
ATOM 800 C CA . PRO A 1 97 ? 7.593 1.621 36.100 1.00 46.22 97 PRO A CA 1
ATOM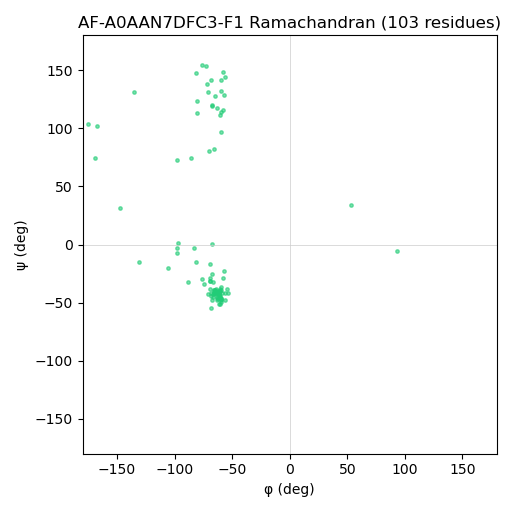 801 C C . PRO A 1 97 ? 7.929 2.584 37.254 1.00 46.22 97 PRO A C 1
ATOM 803 O O . PRO A 1 97 ? 9.112 2.840 37.485 1.00 46.22 97 PRO A O 1
ATOM 806 N N . PRO A 1 98 ? 6.935 3.087 38.007 1.00 48.31 98 PRO A N 1
ATOM 807 C CA . PRO A 1 98 ? 7.153 4.030 39.110 1.00 48.31 98 PRO A CA 1
ATOM 808 C C . PRO A 1 98 ? 7.897 3.426 40.317 1.00 48.31 98 PRO A C 1
ATOM 810 O O . PRO A 1 98 ? 8.139 4.115 41.301 1.00 48.31 98 PRO A O 1
ATOM 813 N N . TRP A 1 99 ? 8.282 2.150 40.257 1.00 50.78 99 TRP A N 1
ATOM 814 C CA . TRP A 1 99 ? 8.837 1.396 41.385 1.00 50.78 99 TRP A CA 1
ATOM 815 C C . TRP A 1 99 ? 10.372 1.318 41.401 1.00 50.78 99 TRP A C 1
ATOM 817 O O . TRP A 1 99 ? 10.939 0.830 42.372 1.00 50.78 99 TRP A O 1
ATOM 827 N N . 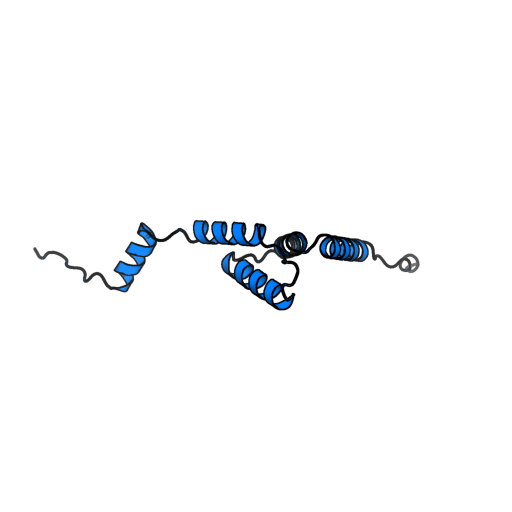ILE A 1 100 ? 11.074 1.780 40.359 1.00 56.22 100 ILE A N 1
ATOM 828 C CA . ILE A 1 100 ? 12.543 1.680 40.291 1.00 56.22 100 ILE A CA 1
ATOM 829 C C . ILE A 1 100 ? 13.175 3.008 40.725 1.00 56.22 100 ILE A C 1
ATOM 831 O O . ILE A 1 100 ? 13.661 3.754 39.885 1.00 56.22 100 ILE A O 1
ATOM 835 N N . TRP A 1 101 ? 13.139 3.327 42.024 1.00 48.84 101 TRP A N 1
ATOM 836 C CA . TRP A 1 101 ? 13.870 4.483 42.591 1.00 48.84 101 TRP A CA 1
ATOM 837 C C . TRP A 1 101 ? 14.366 4.282 44.032 1.00 48.84 101 TRP A C 1
ATOM 839 O O . TRP A 1 101 ? 14.353 5.211 44.822 1.00 48.84 101 TRP A O 1
ATOM 849 N N . TRP A 1 102 ? 14.703 3.053 44.443 1.00 46.38 102 TRP A N 1
ATOM 850 C CA . TRP A 1 102 ? 15.258 2.813 45.782 1.00 46.38 102 TRP A CA 1
ATOM 851 C C . TRP A 1 102 ? 15.820 1.399 45.934 1.00 46.38 102 TRP A C 1
ATOM 853 O O . TRP A 1 102 ? 15.245 0.522 46.569 1.00 46.38 102 TRP A O 1
ATOM 863 N N . SER A 1 103 ? 16.981 1.176 45.329 1.00 45.31 103 SER A N 1
ATOM 864 C CA . SER A 1 103 ? 18.028 0.322 45.899 1.00 45.31 103 SER A CA 1
ATOM 865 C C . SER A 1 103 ? 19.240 0.388 44.994 1.00 45.31 103 SER A C 1
ATOM 867 O O . SER A 1 103 ? 19.247 -0.217 43.929 1.00 45.31 103 SER A O 1
ATOM 869 N N . THR A 1 104 ? 20.256 1.138 45.404 1.00 52.12 104 THR A N 1
ATOM 870 C CA . THR A 1 104 ? 21.601 0.600 45.636 1.00 52.12 104 THR A CA 1
ATOM 871 C C . THR A 1 104 ? 22.386 1.670 46.393 1.00 52.12 104 THR A C 1
ATOM 873 O O . THR A 1 104 ? 22.781 2.668 45.809 1.00 52.12 104 THR A O 1
ATOM 876 N N . ARG A 1 105 ? 22.496 1.408 47.699 1.00 47.31 105 ARG A N 1
ATOM 877 C CA . ARG A 1 105 ? 23.629 1.628 48.610 1.00 47.31 105 ARG A CA 1
ATOM 878 C C . ARG A 1 105 ? 24.320 2.990 48.672 1.00 47.31 105 ARG A C 1
ATOM 880 O O . ARG 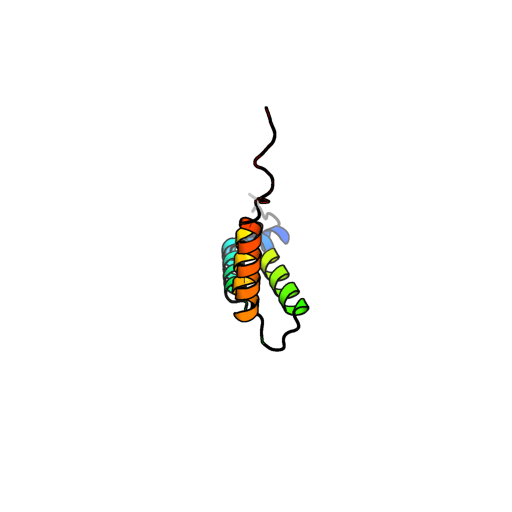A 1 105 ? 25.017 3.354 47.706 1.00 47.31 105 ARG A O 1
#

InterPro domains:
  IPR005162 Retrotransposon-derived protein PEG10, N-terminal capsid-like domain [PF03732] (8-73)

Sequence (105 aa):
MVAKQGRLTWSEFRTAVINKYGRSSIDMRDAVREQLERLVHQQGEAFNQFVDKFQQLRNQAEIQDEDCIVRYLIKALPEELANYTKFSLNTNSKRKPPWIWWSTR

Radius of gyration: 24.64 Å; Cα contacts (8 Å, |Δi|>4): 48; chains: 1; bounding box: 52×21×93 Å

Foldseek 3Di:
DDDPPPVCDPVNVVVVCCVVPNDPLVRQLVVLVVVLQPAADDDPDDVVVSVVSNVVSCVSNVDPDPVVSVVSVLNRYDPVVSVVVVVVVVVVVPDPPPPPDDDDD

Nearest PDB structures (foldseek):
  5tsx-assembly1_H  TM=6.617E-01  e=1.440E+00  Human immunodeficiency virus type 1 (NEW YORK-5 ISOLATE)
  6bht-assembly2_G  TM=6.395E-01  e=1.440E+00  Human immunodeficiency virus type 1 (NEW YORK-5 ISOLATE)
  8cl0-assembly1_E  TM=6.230E-01  e=2.608E+00  Human immunodeficiency virus 1
  4u0c-assembly1_A  TM=5.692E-01  e=2.768E+00  Human immunodeficiency virus type 1 (NEW YORK-5 ISOLATE)

Solvent-accessible surface area (backbone atoms only — not comparable to full-atom values): 6427 Å² total; per-residue (Å²): 133,83,81,83,76,71,79,79,45,75,66,57,51,51,52,52,49,42,72,73,70,42,75,51,73,64,59,51,24,52,54,33,43,55,50,49,74,65,42,62,62,53,93,91,58,55,65,68,61,50,50,51,53,51,52,52,36,38,62,66,38,66,67,77,56,63,70,59,51,53,52,47,51,45,68,18,39,50,67,72,59,28,52,51,51,54,50,54,56,59,54,62,78,63,67,70,72,93,78,82,84,83,84,82,134

Mean predicted aligned error: 13.69 Å

pLDDT: mean 76.37, std 15.63, range [35.72, 93.44]